Protein AF-A0A5D4KFH5-F1 (afdb_monomer_lite)

Sequence (75 aa):
MRREERSIEKRFGENFHIALADFNFDWTCEDKEDFEQMYWRGYSLEEMMERFNRPREEIIVMGMDCKRRGRTFKL

Foldseek 3Di:
DDPVVVVVCVVQPPPDDDPPPVADLDDDPVNLVVLLVCVVVQHALVVNCVVVVGDSVSSQVSVVVSCVPPDDHDD

Organism: NCBI:txid218284

Secondary structure (DSSP, 8-state):
--HHHHHHHHHHTT----TTTT------HHHHHHHHHHHHHT--HHHHHHHHT--HHHHHHHHHHHGGGS-----

Radius of gyration: 15.25 Å; chains: 1; bounding box: 31×28×38 Å

pLDDT: mean 83.08, std 13.34, range [50.81, 97.19]

Structure (mmCIF, N/CA/C/O backbone):
data_AF-A0A5D4KFH5-F1
#
_entry.id   AF-A0A5D4KFH5-F1
#
loop_
_atom_site.group_PDB
_atom_site.id
_atom_site.type_symbol
_atom_site.label_atom_id
_atom_site.label_alt_id
_atom_site.label_comp_id
_atom_site.label_asym_id
_atom_site.label_entity_id
_atom_site.label_seq_id
_atom_site.pdbx_PDB_ins_code
_atom_site.Cartn_x
_atom_site.Cartn_y
_atom_site.Cartn_z
_atom_site.occupancy
_atom_site.B_iso_or_equiv
_atom_site.auth_seq_id
_atom_site.auth_comp_id
_atom_site.auth_asym_id
_atom_site.auth_atom_id
_atom_site.pdbx_PDB_model_num
ATOM 1 N N . MET A 1 1 ? 11.476 2.110 -22.766 1.00 57.59 1 MET A N 1
ATOM 2 C CA . MET A 1 1 ? 12.127 1.107 -21.902 1.00 57.59 1 MET A CA 1
ATOM 3 C C . MET A 1 1 ? 13.240 1.767 -21.088 1.00 57.59 1 MET A C 1
ATOM 5 O O . MET A 1 1 ? 14.179 2.335 -21.665 1.00 57.59 1 MET A O 1
ATOM 9 N N . ARG A 1 2 ? 13.088 1.796 -19.759 1.00 72.94 2 ARG A N 1
ATOM 10 C CA . ARG A 1 2 ? 14.020 2.432 -18.804 1.00 72.94 2 ARG A CA 1
ATOM 11 C C . ARG A 1 2 ? 15.380 1.705 -18.819 1.00 72.94 2 ARG A C 1
ATOM 13 O O . ARG A 1 2 ? 15.506 0.595 -19.328 1.00 72.94 2 ARG A O 1
ATOM 20 N N . ARG A 1 3 ? 16.459 2.352 -18.358 1.00 69.69 3 ARG A N 1
ATOM 21 C CA . ARG A 1 3 ? 17.831 1.778 -18.387 1.00 69.69 3 ARG A CA 1
ATOM 22 C C . ARG A 1 3 ? 17.964 0.489 -17.562 1.00 69.69 3 ARG A C 1
ATOM 24 O O . ARG A 1 3 ? 18.759 -0.370 -17.925 1.00 69.69 3 ARG A O 1
ATOM 31 N N . GLU A 1 4 ? 17.191 0.367 -16.489 1.00 66.50 4 GLU A N 1
ATOM 32 C CA . GLU A 1 4 ? 17.228 -0.770 -15.561 1.00 66.50 4 GLU A CA 1
ATOM 33 C C . GLU A 1 4 ? 16.570 -2.024 -16.139 1.00 66.50 4 GLU A C 1
ATOM 35 O O . GLU A 1 4 ? 17.155 -3.102 -16.036 1.00 66.50 4 GLU A O 1
ATOM 40 N N . GLU A 1 5 ? 15.437 -1.863 -16.833 1.00 66.75 5 GLU A N 1
ATOM 41 C CA . GLU A 1 5 ? 14.730 -2.932 -17.561 1.00 66.75 5 GLU A CA 1
ATOM 42 C C . GLU A 1 5 ? 15.686 -3.645 -18.533 1.00 66.75 5 GLU A C 1
ATOM 44 O O . GLU A 1 5 ? 15.845 -4.862 -18.475 1.00 66.75 5 GLU A O 1
ATOM 49 N N . ARG A 1 6 ? 16.467 -2.873 -19.304 1.00 70.25 6 ARG A N 1
ATOM 50 C CA . ARG A 1 6 ? 17.509 -3.407 -20.204 1.00 70.25 6 ARG A CA 1
ATOM 51 C C . ARG A 1 6 ? 18.627 -4.169 -19.489 1.00 70.25 6 ARG A C 1
ATOM 53 O O . ARG A 1 6 ? 19.267 -5.028 -20.091 1.00 70.25 6 ARG A O 1
ATOM 60 N N . SER A 1 7 ? 18.920 -3.840 -18.231 1.00 74.06 7 SER A N 1
ATOM 61 C CA . SER A 1 7 ? 19.949 -4.543 -17.453 1.00 74.06 7 SER A CA 1
ATOM 62 C C . SER A 1 7 ? 19.446 -5.900 -16.949 1.00 74.06 7 SER A C 1
ATOM 64 O O . SER A 1 7 ? 20.210 -6.866 -16.922 1.00 74.06 7 SER A O 1
ATOM 66 N N . ILE A 1 8 ? 18.157 -5.975 -16.599 1.00 72.25 8 ILE A N 1
ATOM 67 C CA . ILE A 1 8 ? 17.488 -7.193 -16.135 1.00 72.25 8 ILE A CA 1
ATOM 68 C C . ILE A 1 8 ? 17.338 -8.169 -17.305 1.00 72.25 8 ILE A C 1
ATOM 70 O O . ILE A 1 8 ? 17.775 -9.313 -17.186 1.00 72.25 8 ILE A O 1
ATOM 74 N N . GLU A 1 9 ? 16.856 -7.701 -18.460 1.00 70.25 9 GLU A N 1
ATOM 75 C CA . GLU A 1 9 ? 16.773 -8.498 -19.697 1.00 70.25 9 GLU A CA 1
ATOM 76 C C . GLU A 1 9 ? 18.125 -9.113 -20.072 1.00 70.25 9 GLU A C 1
ATOM 78 O O . GLU A 1 9 ? 18.238 -10.308 -20.336 1.00 70.25 9 GLU A O 1
ATOM 83 N N . LYS A 1 10 ? 19.200 -8.318 -20.011 1.00 75.12 10 LYS A N 1
ATOM 84 C CA . LYS A 1 10 ? 20.552 -8.795 -20.325 1.00 75.12 10 LYS A CA 1
ATOM 85 C C . LYS A 1 10 ? 21.056 -9.866 -19.348 1.00 75.12 10 LYS A C 1
ATOM 87 O O . LYS A 1 10 ? 21.931 -10.650 -19.711 1.00 75.12 10 LYS A O 1
ATOM 92 N N . ARG A 1 11 ? 20.550 -9.885 -18.111 1.00 75.81 11 ARG A N 1
ATOM 93 C CA . ARG A 1 11 ? 20.987 -10.799 -17.045 1.00 75.81 11 ARG A CA 1
ATOM 94 C C . ARG A 1 11 ? 20.188 -12.101 -17.004 1.00 75.81 11 ARG A C 1
ATOM 96 O O . ARG A 1 11 ? 20.764 -13.126 -16.652 1.00 75.81 11 ARG A O 1
ATOM 103 N N . PHE A 1 12 ? 18.902 -12.062 -17.346 1.00 78.06 12 PHE A N 1
ATOM 104 C CA . PHE A 1 12 ? 17.998 -13.212 -17.229 1.00 78.06 12 PHE A CA 1
ATOM 105 C C . PHE A 1 12 ? 17.473 -13.740 -18.578 1.00 78.06 12 PHE A C 1
ATOM 107 O O . PHE A 1 12 ? 16.804 -14.772 -18.608 1.00 78.06 12 PHE A O 1
ATOM 114 N N . GLY A 1 13 ? 17.825 -13.099 -19.699 1.00 74.38 13 GLY A N 1
ATOM 115 C CA . GLY A 1 13 ? 17.366 -13.494 -21.034 1.00 74.38 13 GLY A CA 1
ATOM 116 C C . GLY A 1 13 ? 15.871 -13.232 -21.220 1.00 74.38 13 GLY A C 1
ATOM 117 O O . GLY A 1 13 ? 15.329 -12.329 -20.603 1.00 74.38 13 GLY A O 1
ATOM 118 N N . GLU A 1 14 ? 15.191 -14.021 -22.053 1.00 70.75 14 GLU A N 1
ATOM 119 C CA . GLU A 1 14 ? 13.734 -13.914 -22.278 1.00 70.75 14 GLU A CA 1
ATOM 120 C C . GLU A 1 14 ? 12.899 -14.657 -21.213 1.00 70.75 14 GLU A C 1
ATOM 122 O O . GLU A 1 14 ? 11.678 -14.544 -21.178 1.00 70.75 14 GLU A O 1
ATOM 127 N N . ASN A 1 15 ? 13.547 -15.400 -20.308 1.00 76.94 15 ASN A N 1
ATOM 128 C CA . ASN A 1 15 ? 12.893 -16.249 -19.308 1.00 76.94 15 ASN A CA 1
ATOM 129 C C . ASN A 1 15 ? 12.810 -15.572 -17.932 1.00 76.94 15 ASN A C 1
ATOM 131 O O . ASN A 1 15 ? 13.222 -16.148 -16.922 1.00 76.94 15 ASN A O 1
ATOM 135 N N . PHE A 1 16 ? 12.289 -14.348 -17.864 1.00 74.50 16 PHE A N 1
ATOM 136 C CA . PHE A 1 16 ? 11.994 -13.706 -16.583 1.00 74.50 16 PHE A CA 1
ATOM 137 C C . PHE A 1 16 ? 10.613 -13.064 -16.586 1.00 74.50 16 PHE A C 1
ATOM 139 O O . PHE A 1 16 ? 10.123 -12.570 -17.596 1.00 74.50 16 PHE A O 1
ATOM 146 N N . HIS A 1 17 ? 9.990 -13.078 -15.414 1.00 81.62 17 HIS A N 1
ATOM 147 C CA . HIS A 1 17 ? 8.719 -12.428 -15.161 1.00 81.62 17 HIS A CA 1
ATOM 148 C C . HIS A 1 17 ? 8.937 -11.361 -14.094 1.00 81.62 17 HIS A C 1
ATOM 150 O O . HIS A 1 17 ? 9.447 -11.657 -13.011 1.00 81.62 17 HIS A O 1
ATOM 156 N N . ILE A 1 18 ? 8.565 -10.120 -14.402 1.00 81.69 18 ILE A N 1
ATOM 157 C CA . ILE A 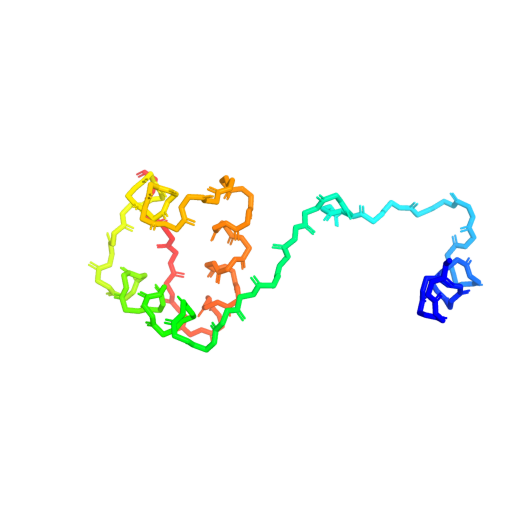1 18 ? 8.527 -9.048 -13.412 1.00 81.69 18 ILE A CA 1
ATOM 158 C C . ILE A 1 18 ? 7.165 -9.123 -12.726 1.00 81.69 18 ILE A C 1
ATOM 160 O O . ILE A 1 18 ? 6.141 -8.798 -13.324 1.00 81.69 18 ILE A O 1
ATOM 164 N N . ALA A 1 19 ? 7.161 -9.559 -11.468 1.00 82.50 19 ALA A N 1
ATOM 165 C CA . ALA A 1 19 ? 5.958 -9.516 -10.652 1.00 82.50 19 ALA A CA 1
ATOM 166 C C . ALA A 1 19 ? 5.529 -8.060 -10.423 1.00 82.50 19 ALA A C 1
ATOM 168 O O . ALA A 1 19 ? 6.371 -7.192 -10.193 1.00 82.50 19 ALA A O 1
ATOM 169 N N . LEU A 1 20 ? 4.215 -7.822 -10.443 1.00 85.94 20 LEU A N 1
ATOM 170 C CA . LEU A 1 20 ? 3.597 -6.520 -10.169 1.00 85.94 20 LEU A CA 1
ATOM 171 C C . LEU A 1 20 ? 4.043 -5.391 -11.120 1.00 85.94 20 LEU A C 1
ATOM 173 O O . LEU A 1 20 ? 4.016 -4.224 -10.741 1.00 85.94 20 LEU A O 1
ATOM 177 N N . ALA A 1 21 ? 4.434 -5.727 -12.354 1.00 85.12 21 ALA A N 1
ATOM 178 C CA . ALA A 1 21 ? 4.901 -4.751 -13.343 1.00 85.12 21 ALA A CA 1
ATOM 179 C C . ALA A 1 21 ? 3.869 -3.652 -13.667 1.00 85.12 21 ALA A C 1
ATOM 181 O O . ALA A 1 21 ? 4.256 -2.537 -14.0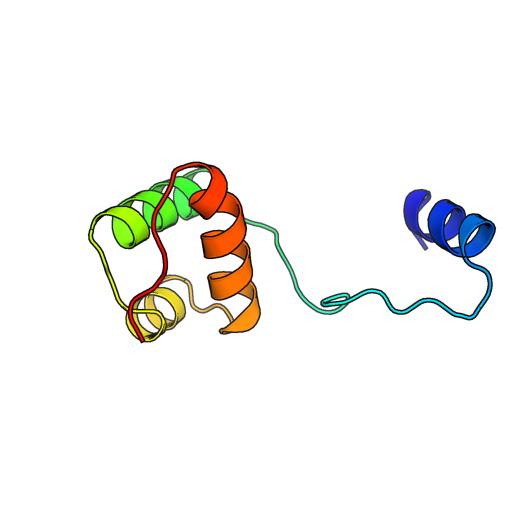09 1.00 85.12 21 ALA A O 1
ATOM 182 N N . ASP A 1 22 ? 2.578 -3.966 -13.531 1.00 87.69 22 ASP A N 1
ATOM 183 C CA . ASP A 1 22 ? 1.468 -3.062 -13.849 1.00 87.69 22 ASP A CA 1
ATOM 184 C C . ASP A 1 22 ? 1.005 -2.200 -12.657 1.00 87.69 22 ASP A C 1
ATOM 186 O O . ASP A 1 22 ? 0.088 -1.391 -12.803 1.00 87.69 22 ASP A O 1
ATOM 190 N N . PHE A 1 23 ? 1.610 -2.358 -11.475 1.00 87.94 23 PHE A N 1
ATOM 191 C CA . PHE A 1 23 ? 1.224 -1.618 -10.267 1.00 87.94 23 PHE A CA 1
ATOM 192 C C . PHE A 1 23 ? 2.029 -0.329 -10.106 1.00 87.94 23 PHE 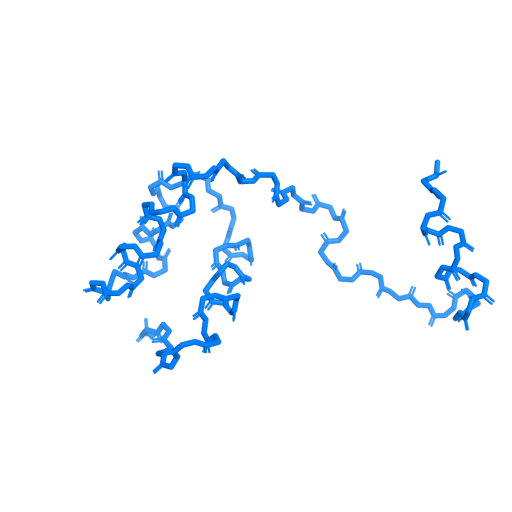A C 1
ATOM 194 O O . PHE A 1 23 ? 3.206 -0.261 -10.474 1.00 87.94 23 PHE A O 1
ATOM 201 N N . ASN A 1 24 ? 1.405 0.692 -9.509 1.00 85.31 24 ASN A N 1
ATOM 202 C CA . ASN A 1 24 ? 2.061 1.969 -9.252 1.00 85.31 24 ASN A CA 1
ATOM 203 C C . ASN A 1 24 ? 2.343 2.158 -7.757 1.00 85.31 24 ASN A C 1
ATOM 205 O O . ASN A 1 24 ? 1.493 2.616 -6.994 1.00 85.31 24 ASN A O 1
ATOM 209 N N . PHE A 1 25 ? 3.593 1.902 -7.377 1.00 87.31 25 PHE A N 1
ATOM 210 C CA . PHE A 1 25 ? 4.106 2.078 -6.019 1.00 87.31 25 PHE A CA 1
ATOM 211 C C . PHE A 1 25 ? 4.565 3.508 -5.692 1.00 87.31 25 PHE A C 1
ATOM 213 O O . PHE A 1 25 ? 5.334 3.705 -4.750 1.00 87.31 25 PHE A O 1
ATOM 220 N N . ASP A 1 26 ? 4.079 4.516 -6.415 1.00 90.12 26 ASP A N 1
ATOM 221 C CA . ASP A 1 26 ? 4.260 5.915 -6.033 1.00 90.12 26 ASP A CA 1
ATOM 222 C C . ASP A 1 26 ? 3.430 6.221 -4.774 1.00 90.12 26 ASP A C 1
ATOM 224 O O . ASP A 1 26 ? 2.209 6.414 -4.831 1.00 90.12 26 ASP A O 1
ATOM 228 N N . TRP A 1 27 ? 4.119 6.234 -3.632 1.00 91.69 27 TRP A N 1
ATOM 229 C CA . TRP A 1 27 ? 3.603 6.612 -2.316 1.00 91.69 27 TRP A CA 1
ATOM 230 C C . TRP A 1 27 ? 4.271 7.902 -1.860 1.00 91.69 27 TRP A C 1
ATOM 232 O O . TRP A 1 27 ? 5.496 8.041 -1.936 1.00 91.69 27 TRP A O 1
ATOM 242 N N . THR A 1 28 ? 3.477 8.846 -1.361 1.00 93.69 28 THR A N 1
ATOM 243 C CA . THR A 1 28 ? 4.031 10.039 -0.718 1.00 93.69 28 THR A CA 1
ATOM 244 C C . THR A 1 28 ? 4.612 9.682 0.654 1.00 93.69 28 THR A C 1
ATOM 246 O O . THR A 1 28 ? 4.292 8.641 1.236 1.00 93.69 28 THR A O 1
ATOM 249 N N . CYS A 1 29 ? 5.477 10.545 1.199 1.00 92.19 29 CYS A N 1
ATOM 250 C CA . CYS A 1 29 ? 5.958 10.377 2.574 1.00 92.19 29 CYS A CA 1
ATOM 251 C C . CYS A 1 29 ? 4.792 10.363 3.575 1.00 92.19 29 CYS A C 1
ATOM 253 O O . CYS A 1 29 ? 4.796 9.560 4.501 1.00 92.19 29 CYS A O 1
ATOM 255 N N . GLU A 1 30 ? 3.784 11.204 3.343 1.00 94.94 30 GLU A N 1
ATOM 256 C CA . GLU A 1 30 ? 2.580 11.314 4.170 1.00 94.94 30 GLU A CA 1
ATOM 257 C C . GLU A 1 30 ? 1.753 10.021 4.123 1.00 94.94 30 GLU A C 1
ATOM 259 O O . GLU A 1 30 ? 1.427 9.466 5.172 1.00 94.94 30 GLU A O 1
ATOM 264 N N . ASP A 1 31 ? 1.503 9.471 2.927 1.00 94.38 31 ASP A N 1
ATOM 265 C CA . ASP A 1 31 ? 0.794 8.191 2.777 1.00 94.38 31 ASP A CA 1
ATOM 266 C C . ASP A 1 31 ? 1.540 7.056 3.482 1.00 94.38 31 ASP A C 1
ATOM 268 O O . ASP A 1 31 ? 0.928 6.190 4.110 1.00 94.38 31 ASP A O 1
ATOM 272 N N . LYS A 1 32 ? 2.876 7.055 3.398 1.00 92.69 32 LYS A N 1
ATOM 273 C CA . LYS A 1 32 ? 3.708 6.049 4.060 1.00 92.69 32 LYS A CA 1
ATOM 274 C C . LYS A 1 32 ? 3.616 6.150 5.583 1.00 92.69 32 LYS A C 1
ATOM 276 O O . LYS A 1 32 ? 3.487 5.124 6.251 1.00 92.69 32 LYS A O 1
ATOM 281 N N . GLU A 1 33 ? 3.683 7.354 6.140 1.00 93.31 33 GLU A N 1
ATOM 282 C CA . GLU A 1 33 ? 3.555 7.573 7.584 1.00 93.31 33 GLU A CA 1
ATOM 283 C C . GLU A 1 33 ? 2.170 7.158 8.100 1.00 93.31 33 GLU A C 1
ATOM 285 O O . GLU A 1 33 ? 2.072 6.473 9.125 1.00 93.31 33 GLU A O 1
ATOM 290 N N . ASP A 1 34 ? 1.107 7.505 7.373 1.00 95.44 34 ASP A N 1
ATOM 291 C CA . ASP A 1 34 ? -0.263 7.077 7.676 1.00 95.44 34 ASP A CA 1
ATOM 292 C C . ASP A 1 34 ? -0.394 5.550 7.629 1.00 95.44 34 ASP A C 1
ATOM 294 O O . ASP A 1 34 ? -0.968 4.934 8.537 1.00 95.44 34 ASP A O 1
ATOM 298 N N . PHE A 1 35 ? 0.187 4.921 6.605 1.00 95.00 35 PHE A N 1
ATOM 299 C CA . PHE A 1 35 ? 0.180 3.470 6.453 1.00 95.00 35 PHE A CA 1
ATOM 300 C C . PHE A 1 35 ? 0.857 2.783 7.632 1.00 95.00 35 PHE A C 1
ATOM 302 O O . PHE A 1 35 ? 0.280 1.874 8.234 1.00 95.00 35 PHE A O 1
ATOM 309 N N . GLU A 1 36 ? 2.064 3.225 8.000 1.0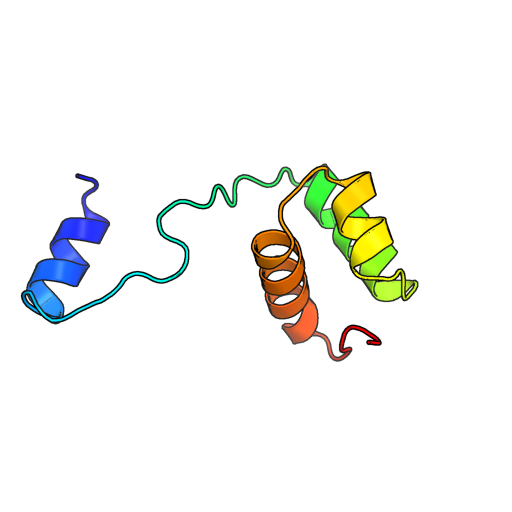0 92.38 36 GLU A N 1
ATOM 310 C CA . GLU A 1 36 ? 2.801 2.667 9.133 1.00 92.38 36 GLU A CA 1
ATOM 311 C C . GLU A 1 36 ? 1.977 2.783 10.422 1.00 92.38 36 GLU A C 1
ATOM 313 O O . GLU A 1 36 ? 1.872 1.812 11.177 1.00 92.38 36 GLU A O 1
ATOM 318 N N . GLN A 1 37 ? 1.328 3.925 10.668 1.00 93.44 37 GLN A N 1
ATOM 319 C CA . GLN A 1 37 ? 0.473 4.107 11.843 1.00 93.44 37 GLN A CA 1
ATOM 320 C C . GLN A 1 37 ? -0.714 3.140 11.868 1.00 93.44 37 GLN A C 1
ATOM 322 O O . GLN A 1 37 ? -0.967 2.514 12.903 1.00 93.44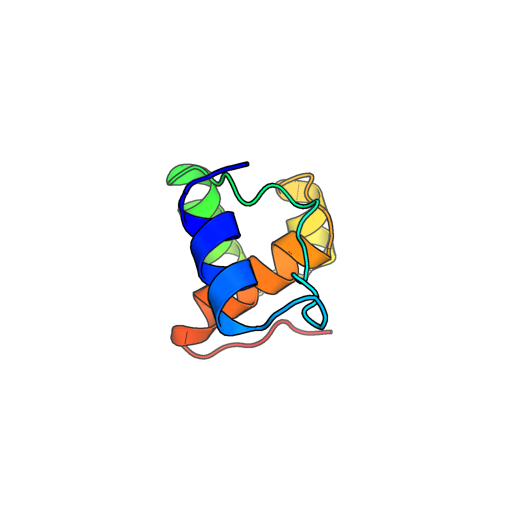 37 GLN A O 1
ATOM 327 N N . MET A 1 38 ? -1.435 2.992 10.755 1.00 94.25 38 MET A N 1
ATOM 328 C CA . MET A 1 38 ? -2.545 2.039 10.657 1.00 94.25 38 MET A CA 1
ATOM 329 C C . MET A 1 38 ? -2.054 0.601 10.849 1.00 94.25 38 MET A C 1
ATOM 331 O O . MET A 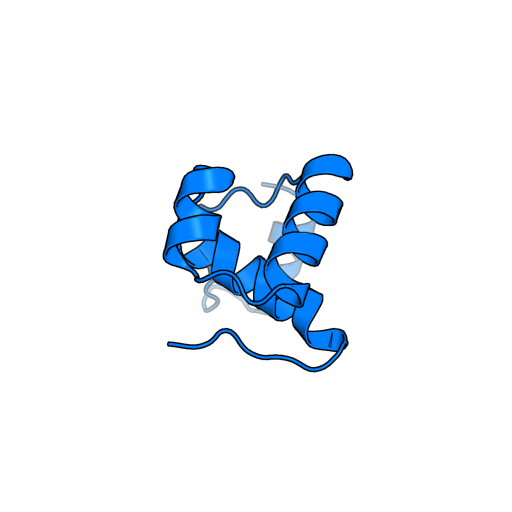1 38 ? -2.633 -0.163 11.626 1.00 94.25 38 MET A O 1
ATOM 335 N N . TYR A 1 39 ? -0.934 0.244 10.224 1.00 91.94 39 TYR A N 1
ATOM 336 C CA . TYR A 1 39 ? -0.320 -1.073 10.353 1.00 91.94 39 TYR A CA 1
ATOM 337 C C . TYR A 1 39 ? 0.049 -1.395 11.805 1.00 91.94 39 TYR A C 1
ATOM 339 O O . TYR A 1 39 ? -0.295 -2.454 12.337 1.00 91.94 39 TYR A O 1
ATOM 347 N N . TRP A 1 40 ? 0.679 -0.450 12.505 1.00 88.62 40 TRP A N 1
ATOM 348 C CA . TRP A 1 40 ? 1.043 -0.606 13.913 1.00 88.62 40 TRP A CA 1
ATOM 349 C C . TRP A 1 40 ? -0.154 -0.612 14.863 1.00 88.62 40 TRP A C 1
ATOM 351 O O . TRP A 1 40 ? -0.070 -1.200 15.944 1.00 88.62 40 TRP A O 1
ATOM 361 N N . ARG A 1 41 ? -1.272 0.001 14.484 1.00 92.00 41 ARG A N 1
ATOM 362 C CA . ARG A 1 41 ? -2.527 -0.064 15.246 1.00 92.00 41 ARG A CA 1
ATOM 363 C C . ARG A 1 41 ? -3.327 -1.338 14.968 1.00 92.00 41 ARG A C 1
ATOM 365 O O . ARG A 1 41 ? -4.257 -1.627 15.711 1.00 92.00 41 ARG A O 1
ATOM 372 N N . GLY A 1 42 ? -2.915 -2.136 13.981 1.00 91.12 42 GLY A N 1
ATOM 373 C CA . GLY A 1 42 ? -3.522 -3.429 13.679 1.00 91.12 42 GLY A CA 1
ATOM 374 C C . GLY A 1 42 ? -4.821 -3.327 12.889 1.00 91.12 42 GLY A C 1
ATOM 375 O O . GLY A 1 42 ? -5.677 -4.191 13.056 1.00 91.12 42 GLY A O 1
ATOM 376 N N . TYR A 1 43 ? -4.956 -2.290 12.060 1.00 93.50 43 TYR A N 1
ATOM 377 C CA . TYR A 1 43 ? -6.046 -2.198 11.091 1.00 93.50 43 TYR A CA 1
ATOM 378 C C . TYR A 1 43 ? -6.001 -3.393 10.127 1.00 93.50 43 TYR A C 1
ATOM 380 O O . TYR A 1 43 ? -4.932 -3.953 9.847 1.00 93.50 43 TYR A O 1
ATOM 388 N N . SER A 1 44 ? -7.174 -3.791 9.648 1.00 94.31 44 SER A N 1
ATOM 389 C CA . SER A 1 44 ? -7.345 -4.853 8.660 1.00 94.31 44 SER A CA 1
ATOM 390 C C . SER A 1 44 ? -6.847 -4.428 7.277 1.00 94.31 44 SER A C 1
ATOM 392 O O . SER A 1 44 ? -6.644 -3.247 6.984 1.00 94.31 44 SER A O 1
ATOM 394 N N . LEU A 1 45 ? -6.643 -5.423 6.415 1.00 94.31 45 LEU A N 1
ATOM 395 C CA . LEU A 1 45 ? -6.262 -5.214 5.022 1.00 94.31 45 LEU A CA 1
ATOM 396 C C . LEU A 1 45 ? -7.338 -4.413 4.276 1.00 94.31 45 LEU A C 1
ATOM 398 O O . LEU A 1 45 ? -7.013 -3.480 3.548 1.00 94.31 45 LEU A O 1
ATOM 402 N N . GLU A 1 46 ? -8.605 -4.741 4.504 1.00 96.56 46 GLU A N 1
ATOM 403 C CA . GLU A 1 46 ? -9.769 -4.098 3.898 1.00 96.56 46 GLU A CA 1
ATOM 404 C C . GLU A 1 46 ? -9.863 -2.612 4.277 1.00 96.56 46 GLU A C 1
ATOM 406 O O . GLU A 1 46 ? -10.019 -1.772 3.393 1.00 96.56 46 GLU A O 1
ATOM 411 N N . GLU A 1 47 ? -9.671 -2.270 5.556 1.00 97.19 47 GLU A N 1
ATOM 412 C CA . GLU A 1 47 ? -9.664 -0.870 6.018 1.00 97.19 47 GLU A CA 1
ATOM 413 C C . GLU A 1 47 ? -8.533 -0.057 5.373 1.00 97.19 47 GLU A C 1
ATOM 415 O O . GLU A 1 47 ? -8.711 1.114 5.033 1.00 97.19 47 GLU A O 1
ATOM 420 N N . MET A 1 48 ? -7.356 -0.661 5.183 1.00 96.38 48 MET A N 1
ATOM 421 C CA . MET A 1 48 ? -6.242 0.010 4.507 1.00 96.38 48 MET A CA 1
ATOM 422 C C . MET A 1 48 ? -6.495 0.164 3.006 1.00 96.38 48 MET A C 1
ATOM 424 O O . MET A 1 48 ? -6.223 1.227 2.450 1.00 96.38 48 MET A O 1
ATOM 428 N N . MET A 1 49 ? -7.039 -0.863 2.347 1.00 96.56 49 MET A N 1
ATOM 429 C CA . MET A 1 49 ? -7.425 -0.779 0.935 1.00 96.56 49 MET A CA 1
ATOM 430 C C . MET A 1 49 ? -8.417 0.361 0.702 1.00 96.56 49 MET A C 1
ATOM 432 O O . MET A 1 49 ? -8.235 1.144 -0.229 1.00 96.56 49 MET A O 1
ATOM 436 N N . GLU A 1 50 ? -9.420 0.492 1.572 1.00 97.12 50 GLU A N 1
ATOM 437 C CA . GLU A 1 50 ? -10.402 1.575 1.509 1.00 97.12 50 GLU A CA 1
ATOM 438 C C . GLU A 1 50 ? -9.756 2.946 1.760 1.00 97.12 50 GLU A C 1
ATOM 440 O O . GLU A 1 50 ? -9.952 3.872 0.972 1.00 97.12 50 GLU A O 1
ATOM 445 N N . ARG A 1 51 ? -8.921 3.080 2.801 1.00 96.88 51 ARG A N 1
ATOM 446 C CA . ARG A 1 51 ? -8.282 4.358 3.169 1.00 96.88 51 ARG A CA 1
ATOM 447 C C . ARG A 1 51 ? -7.373 4.925 2.080 1.00 96.88 51 ARG A C 1
ATOM 449 O O . ARG A 1 51 ? -7.368 6.144 1.882 1.00 96.88 51 ARG A O 1
ATOM 456 N N . PHE A 1 52 ? -6.568 4.075 1.445 1.00 95.38 52 PHE A N 1
ATOM 457 C CA . PHE A 1 52 ? -5.594 4.492 0.429 1.00 95.38 52 PHE A CA 1
ATOM 458 C C . PHE A 1 52 ? -6.148 4.397 -0.995 1.00 95.38 52 PHE A C 1
ATOM 460 O O . PHE A 1 52 ? -5.506 4.879 -1.928 1.00 95.38 52 PHE A O 1
ATOM 467 N N . ASN A 1 53 ? -7.332 3.795 -1.168 1.00 95.69 53 ASN A N 1
ATOM 468 C CA . ASN A 1 53 ? -7.930 3.504 -2.468 1.00 95.69 53 ASN A CA 1
ATOM 469 C C . ASN A 1 53 ? -6.940 2.779 -3.400 1.00 95.69 53 ASN A C 1
ATOM 471 O O . ASN A 1 53 ? -6.759 3.145 -4.564 1.00 95.69 53 ASN A O 1
ATOM 475 N N . ARG A 1 54 ? -6.242 1.777 -2.851 1.00 94.06 54 ARG A N 1
ATOM 476 C CA . ARG A 1 54 ? -5.215 0.993 -3.550 1.00 94.06 54 ARG A CA 1
ATOM 477 C C . ARG A 1 54 ? -5.596 -0.485 -3.605 1.00 94.06 54 ARG A C 1
ATOM 479 O O . ARG A 1 54 ? -6.288 -0.977 -2.709 1.00 94.06 54 ARG A O 1
ATOM 486 N N . PRO A 1 55 ? -5.141 -1.211 -4.640 1.00 94.38 55 PRO A N 1
ATOM 487 C CA . PRO A 1 55 ? -5.402 -2.636 -4.756 1.00 94.38 55 PRO A CA 1
ATOM 488 C C . PRO A 1 55 ? -4.744 -3.422 -3.619 1.00 94.38 55 PRO A C 1
ATOM 490 O O . PRO A 1 55 ? -3.746 -3.007 -3.021 1.00 94.38 55 PRO A O 1
ATOM 493 N N . ARG A 1 56 ? -5.310 -4.597 -3.342 1.00 94.75 56 ARG A N 1
ATOM 494 C CA . ARG A 1 56 ? -4.890 -5.483 -2.252 1.00 94.75 56 ARG A CA 1
ATOM 495 C C . ARG A 1 56 ? -3.394 -5.793 -2.305 1.00 94.75 56 ARG A C 1
ATOM 497 O O . ARG A 1 56 ? -2.727 -5.805 -1.274 1.00 94.75 56 ARG A O 1
ATOM 504 N N . GLU A 1 57 ? -2.877 -6.045 -3.499 1.00 93.69 57 GLU A N 1
ATOM 505 C CA . GLU A 1 57 ? -1.488 -6.402 -3.759 1.00 93.69 57 GLU A CA 1
ATOM 506 C C . GLU A 1 57 ? -0.530 -5.280 -3.340 1.00 93.69 57 GLU A C 1
ATOM 508 O O . GLU A 1 57 ? 0.469 -5.559 -2.677 1.00 93.69 57 GLU A O 1
ATOM 513 N N . GLU A 1 58 ? -0.860 -4.018 -3.642 1.00 93.62 58 GLU A N 1
ATOM 514 C CA . GLU A 1 58 ? -0.053 -2.863 -3.226 1.00 93.62 58 GLU A CA 1
ATOM 515 C C . GLU A 1 58 ? 0.005 -2.751 -1.699 1.00 93.62 58 GLU A C 1
ATOM 517 O O . GLU A 1 58 ? 1.087 -2.613 -1.127 1.00 93.62 58 GLU A O 1
ATOM 522 N N . ILE A 1 59 ? -1.141 -2.889 -1.027 1.00 95.06 59 ILE A N 1
ATOM 523 C CA . ILE A 1 59 ? -1.234 -2.828 0.440 1.00 95.06 59 ILE A CA 1
ATOM 524 C C . ILE A 1 59 ? -0.444 -3.966 1.100 1.00 95.06 59 ILE A C 1
ATOM 526 O O . ILE A 1 59 ? 0.269 -3.747 2.083 1.00 95.06 59 ILE A O 1
ATOM 530 N N . ILE A 1 60 ? -0.511 -5.182 0.549 1.00 92.81 60 ILE A N 1
ATOM 531 C CA . ILE A 1 60 ? 0.266 -6.324 1.051 1.00 92.81 60 ILE A CA 1
ATOM 532 C C . ILE A 1 60 ? 1.768 -6.059 0.908 1.00 92.81 60 ILE A C 1
ATOM 534 O O . ILE A 1 60 ? 2.517 -6.298 1.859 1.00 92.81 60 ILE A O 1
ATOM 538 N N . VAL A 1 61 ? 2.217 -5.547 -0.243 1.00 91.56 61 VAL A N 1
ATOM 539 C CA . VAL A 1 61 ? 3.629 -5.203 -0.478 1.00 91.56 61 VAL A CA 1
ATOM 540 C C . VAL A 1 61 ? 4.106 -4.115 0.477 1.00 91.56 61 VAL A C 1
ATOM 542 O O . VAL A 1 61 ? 5.165 -4.277 1.085 1.00 91.56 61 VAL A O 1
ATOM 545 N N . MET A 1 62 ? 3.306 -3.073 0.701 1.00 91.19 62 MET A N 1
ATOM 546 C CA . MET A 1 62 ? 3.607 -2.039 1.696 1.00 91.19 62 MET A CA 1
ATOM 547 C C . MET A 1 62 ? 3.737 -2.624 3.106 1.00 91.19 62 MET A C 1
ATOM 549 O O . MET A 1 62 ? 4.670 -2.301 3.845 1.00 91.19 62 MET A O 1
ATOM 553 N N . GLY A 1 63 ? 2.863 -3.561 3.476 1.00 90.38 63 GLY A N 1
ATOM 554 C CA . GLY A 1 63 ? 2.974 -4.269 4.749 1.00 90.38 63 GLY A CA 1
ATOM 555 C C . GLY A 1 63 ? 4.212 -5.158 4.844 1.00 90.38 63 GLY A C 1
ATOM 556 O O . GLY A 1 63 ? 4.789 -5.265 5.925 1.00 90.38 63 GLY A O 1
ATOM 557 N N . MET A 1 64 ? 4.654 -5.772 3.739 1.00 87.38 64 MET A N 1
ATOM 558 C CA . MET A 1 64 ? 5.916 -6.522 3.676 1.00 87.38 64 MET A CA 1
ATOM 559 C C . MET A 1 64 ? 7.139 -5.611 3.854 1.00 87.38 64 MET A C 1
ATOM 561 O O . MET A 1 64 ? 8.056 -5.993 4.585 1.00 87.38 64 MET A O 1
ATOM 565 N N . ASP A 1 65 ? 7.133 -4.410 3.265 1.00 82.31 65 ASP A N 1
ATOM 566 C CA . ASP A 1 65 ? 8.177 -3.391 3.473 1.00 82.31 65 ASP A CA 1
ATOM 567 C C . ASP A 1 65 ? 8.236 -2.961 4.951 1.00 82.31 65 ASP A C 1
ATOM 569 O O . ASP A 1 65 ? 9.295 -2.990 5.587 1.00 82.31 65 ASP A O 1
ATOM 573 N N . CYS A 1 66 ? 7.070 -2.714 5.561 1.00 72.69 66 CYS A N 1
ATOM 574 C CA . CYS A 1 66 ? 6.946 -2.406 6.991 1.00 72.69 66 CYS A CA 1
ATOM 575 C C . CYS A 1 66 ? 7.381 -3.576 7.894 1.00 72.69 66 CYS A C 1
ATOM 577 O O . CYS A 1 66 ? 7.909 -3.375 8.997 1.00 72.69 66 CYS A O 1
ATOM 579 N N . LYS A 1 67 ? 7.203 -4.823 7.428 1.00 62.62 67 LYS A N 1
ATOM 580 C CA . LYS A 1 67 ? 7.485 -6.064 8.168 1.00 62.62 67 LYS A CA 1
ATOM 581 C C . LYS A 1 67 ? 8.940 -6.242 8.563 1.00 62.62 67 LYS A C 1
ATOM 583 O O . LYS A 1 67 ? 9.230 -7.035 9.464 1.00 62.62 67 LYS A O 1
ATOM 588 N N . ARG A 1 68 ? 9.847 -5.464 7.971 1.00 56.84 68 ARG A N 1
ATOM 589 C CA . ARG A 1 68 ? 11.242 -5.362 8.407 1.00 56.84 68 ARG A CA 1
ATOM 590 C C . ARG A 1 68 ? 11.375 -4.933 9.889 1.00 56.84 68 ARG A C 1
ATOM 592 O O . ARG A 1 68 ? 12.482 -4.962 10.418 1.00 56.84 68 ARG A O 1
ATOM 599 N N . ARG A 1 69 ? 10.255 -4.605 10.568 1.00 53.66 69 ARG A N 1
ATOM 600 C CA . ARG A 1 69 ? 10.123 -4.282 12.004 1.00 53.66 69 ARG A CA 1
ATOM 601 C C . ARG A 1 69 ? 9.203 -5.208 12.852 1.00 53.66 69 ARG A C 1
ATOM 603 O O . ARG A 1 69 ? 9.033 -4.925 14.033 1.00 53.66 69 ARG A O 1
ATOM 610 N N . GLY A 1 70 ? 8.661 -6.327 12.336 1.00 52.84 70 GLY A N 1
ATOM 611 C CA . GLY A 1 70 ? 8.200 -7.454 13.190 1.00 52.84 70 GLY A CA 1
ATOM 612 C C . GLY A 1 70 ? 6.697 -7.683 13.491 1.00 52.84 70 GLY A C 1
ATOM 613 O O . GLY A 1 70 ? 6.394 -8.246 14.540 1.00 52.84 70 GLY A O 1
ATOM 614 N N . ARG A 1 71 ? 5.736 -7.342 12.613 1.00 58.62 71 ARG A N 1
ATOM 615 C CA . ARG A 1 71 ? 4.323 -7.820 12.714 1.00 58.62 71 ARG A CA 1
ATOM 616 C C . ARG A 1 71 ? 3.823 -8.431 11.402 1.00 58.62 71 ARG A C 1
ATOM 618 O O . ARG A 1 71 ? 4.490 -8.286 10.398 1.00 58.62 71 ARG A O 1
ATOM 625 N N . THR A 1 72 ? 2.706 -9.159 11.399 1.00 63.00 72 THR A N 1
ATOM 626 C CA . THR A 1 72 ? 1.971 -9.599 10.189 1.00 63.00 72 THR A CA 1
ATOM 627 C C . THR A 1 72 ? 0.549 -9.058 10.229 1.00 63.00 72 THR A C 1
ATOM 629 O O . THR A 1 72 ? 0.003 -8.903 11.322 1.00 63.00 72 THR A O 1
ATOM 632 N N . PHE A 1 73 ? -0.065 -8.836 9.061 1.00 58.56 73 PHE A N 1
ATOM 633 C CA . PHE A 1 73 ? -1.511 -8.619 8.975 1.00 58.56 73 PHE A CA 1
ATOM 634 C C . PHE A 1 73 ? -2.256 -9.771 9.657 1.00 58.56 73 PHE A C 1
ATOM 636 O O . PHE A 1 73 ? -1.840 -10.930 9.552 1.00 58.56 73 PHE A O 1
ATOM 643 N N . LYS A 1 74 ? -3.333 -9.446 10.373 1.00 57.84 74 LYS A N 1
ATOM 644 C CA . LYS A 1 74 ? -4.285 -10.448 10.847 1.00 57.84 74 LYS A CA 1
ATOM 645 C C . LYS A 1 74 ? -5.278 -10.701 9.714 1.00 57.84 74 LYS A C 1
ATOM 647 O O . LYS A 1 74 ? -5.840 -9.741 9.196 1.00 57.84 74 LYS A O 1
ATOM 652 N N . LEU A 1 75 ? -5.385 -11.965 9.312 1.00 50.81 75 LEU A N 1
ATOM 653 C CA . LEU A 1 75 ? -6.405 -12.470 8.391 1.00 50.81 75 LEU A CA 1
ATOM 654 C C . LEU A 1 75 ? -7.709 -12.726 9.148 1.00 50.81 75 LEU A C 1
ATOM 656 O O . LEU A 1 75 ? -7.609 -13.087 10.346 1.00 50.81 75 LEU A O 1
#